Protein AF-A0A2C2V872-F1 (afdb_monomer_lite)

Sequence (50 aa):
MKTNWNENIMKKLSIAQLLETLNKAIELNLQQDFIDLIVYELDRKQFKIN

Structure (mmCIF, N/CA/C/O backbone):
data_AF-A0A2C2V872-F1
#
_entry.id   AF-A0A2C2V872-F1
#
loop_
_atom_site.group_PDB
_atom_site.id
_atom_site.type_symbol
_atom_site.label_atom_id
_atom_site.label_alt_id
_atom_site.label_comp_id
_atom_site.label_asym_id
_atom_site.label_entity_id
_atom_site.label_seq_id
_atom_site.pdbx_PDB_ins_code
_atom_site.Cartn_x
_atom_site.Cartn_y
_atom_site.Cartn_z
_atom_site.occupancy
_atom_site.B_iso_or_equiv
_atom_site.auth_seq_id
_atom_site.auth_comp_id
_atom_site.auth_asym_id
_atom_site.auth_atom_id
_atom_site.pdbx_PDB_model_num
ATOM 1 N N . MET A 1 1 ? -21.723 10.433 -6.774 1.00 40.06 1 MET A N 1
ATOM 2 C CA . MET A 1 1 ? -20.422 10.881 -7.320 1.00 40.06 1 MET A CA 1
ATOM 3 C C . MET A 1 1 ? -19.370 9.869 -6.891 1.00 40.06 1 MET A C 1
ATOM 5 O O . MET A 1 1 ? -19.256 9.631 -5.699 1.00 40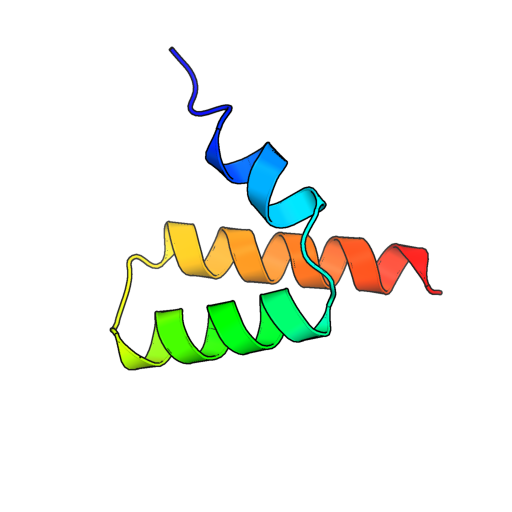.06 1 MET A O 1
ATOM 9 N N . LYS A 1 2 ? -18.706 9.196 -7.842 1.00 47.69 2 LYS A N 1
ATOM 10 C CA . LYS A 1 2 ? -17.703 8.153 -7.560 1.00 47.69 2 LYS A CA 1
ATOM 11 C C . LYS A 1 2 ? -16.407 8.795 -7.044 1.00 47.69 2 LYS A C 1
ATOM 13 O O . LYS A 1 2 ? -15.969 9.817 -7.568 1.00 47.69 2 LYS A O 1
ATOM 18 N N . THR A 1 3 ? -15.842 8.209 -5.998 1.00 52.22 3 THR A N 1
ATOM 19 C CA . THR A 1 3 ? -14.635 8.595 -5.255 1.00 52.22 3 THR A CA 1
ATOM 20 C C . THR A 1 3 ? -13.364 8.514 -6.118 1.00 52.22 3 THR A C 1
ATOM 22 O O . THR A 1 3 ? -12.500 7.676 -5.910 1.00 52.22 3 THR A O 1
ATOM 25 N N . ASN A 1 4 ? -13.210 9.428 -7.079 1.00 55.34 4 ASN A N 1
ATOM 26 C CA . ASN A 1 4 ? -12.027 9.508 -7.954 1.00 55.34 4 ASN A CA 1
ATOM 27 C C . ASN A 1 4 ? -10.765 10.088 -7.272 1.00 55.34 4 ASN A C 1
ATOM 29 O O . ASN A 1 4 ? -9.712 10.177 -7.903 1.00 55.34 4 ASN A O 1
ATOM 33 N N . TRP A 1 5 ? -10.846 10.518 -6.008 1.00 46.72 5 TRP A N 1
ATOM 34 C CA . TRP A 1 5 ? -9.740 11.196 -5.320 1.00 46.72 5 TRP A CA 1
ATOM 35 C C . TRP A 1 5 ? -8.660 10.234 -4.800 1.00 46.72 5 TRP A C 1
ATOM 37 O O . TRP A 1 5 ? -7.475 10.502 -5.000 1.00 46.72 5 TRP A O 1
ATOM 47 N N . ASN A 1 6 ? -9.039 9.093 -4.210 1.00 58.28 6 ASN A N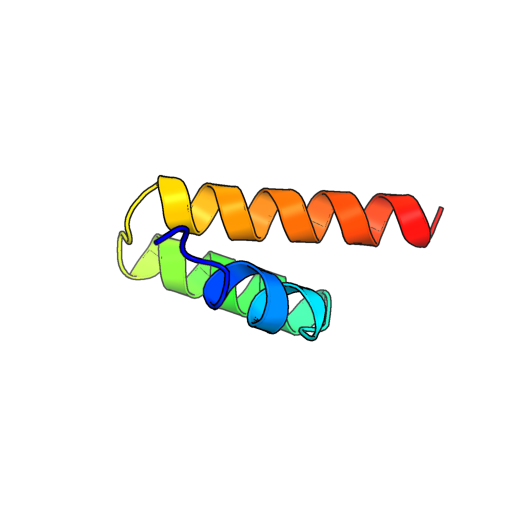 1
ATOM 48 C CA . ASN A 1 6 ? -8.074 8.157 -3.608 1.00 58.28 6 ASN A CA 1
ATOM 49 C C . ASN A 1 6 ? -7.188 7.457 -4.648 1.00 58.28 6 ASN A C 1
ATOM 51 O O . ASN A 1 6 ? -5.987 7.304 -4.429 1.00 58.28 6 ASN A O 1
ATOM 55 N N . GLU A 1 7 ? -7.737 7.103 -5.813 1.00 58.62 7 GLU A N 1
ATOM 56 C CA . GLU A 1 7 ? -6.961 6.425 -6.858 1.00 58.62 7 GLU A CA 1
ATOM 57 C C . GLU A 1 7 ? -5.827 7.290 -7.422 1.00 58.62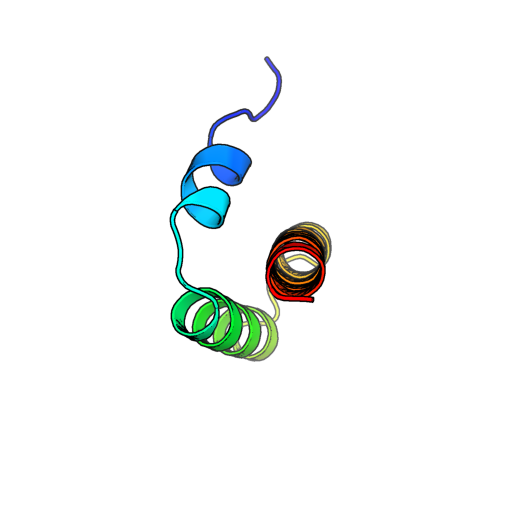 7 GLU A C 1
ATOM 59 O O . GLU A 1 7 ? -4.777 6.774 -7.800 1.00 58.62 7 GLU A O 1
ATOM 64 N N . ASN A 1 8 ? -6.022 8.609 -7.517 1.00 66.94 8 ASN A N 1
ATOM 65 C CA . ASN A 1 8 ? -5.034 9.496 -8.133 1.00 66.94 8 ASN A CA 1
ATOM 66 C C . ASN A 1 8 ? -3.851 9.795 -7.194 1.00 66.94 8 ASN A C 1
ATOM 68 O O . ASN A 1 8 ? -2.752 10.099 -7.656 1.00 66.94 8 ASN A O 1
ATOM 72 N N . ILE A 1 9 ? -4.064 9.689 -5.880 1.00 71.62 9 ILE A N 1
ATOM 73 C CA . ILE A 1 9 ? -3.016 9.883 -4.873 1.00 71.62 9 ILE A CA 1
ATOM 74 C C . ILE A 1 9 ? -2.103 8.653 -4.837 1.00 71.62 9 ILE A C 1
ATOM 76 O O . ILE A 1 9 ? -0.892 8.797 -5.005 1.00 71.62 9 ILE A O 1
ATOM 80 N N . MET A 1 10 ? -2.669 7.445 -4.735 1.00 75.38 10 MET A N 1
ATOM 81 C CA . MET A 1 10 ? -1.880 6.205 -4.650 1.00 75.38 10 MET A CA 1
ATOM 82 C C . MET A 1 10 ? -1.049 5.942 -5.911 1.00 75.38 10 MET A C 1
ATOM 84 O O . MET A 1 10 ? 0.099 5.508 -5.823 1.00 75.38 10 MET A O 1
ATOM 88 N N . LYS A 1 11 ? -1.560 6.326 -7.091 1.00 77.19 11 LYS A N 1
ATOM 89 C CA . LYS A 1 11 ? -0.821 6.231 -8.364 1.00 77.19 11 LYS A CA 1
ATOM 90 C C . LYS A 1 11 ? 0.502 7.003 -8.364 1.00 77.19 11 LYS A C 1
ATOM 92 O O . LYS A 1 11 ? 1.445 6.581 -9.042 1.00 77.19 11 LYS A O 1
ATOM 97 N N . LYS A 1 12 ? 0.582 8.112 -7.620 1.00 86.25 12 LYS A N 1
ATOM 98 C CA . LYS A 1 12 ? 1.763 8.990 -7.551 1.00 86.25 12 LYS A CA 1
ATOM 99 C C . LYS A 1 12 ? 2.800 8.537 -6.528 1.00 86.25 12 LYS A C 1
ATOM 101 O O . LYS A 1 12 ? 3.945 8.965 -6.625 1.00 86.25 12 LYS A O 1
ATOM 106 N N . LEU A 1 13 ? 2.418 7.685 -5.580 1.00 87.50 13 LEU A N 1
ATOM 107 C CA . LEU A 1 13 ? 3.337 7.183 -4.568 1.00 87.50 13 LEU A CA 1
ATOM 108 C C . LEU A 1 13 ? 4.361 6.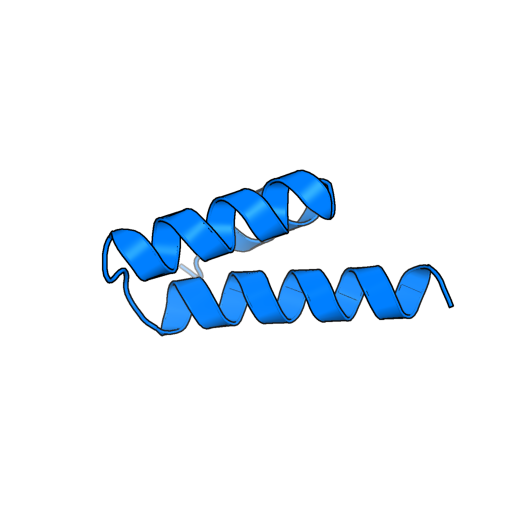222 -5.186 1.00 87.50 13 LEU A C 1
ATOM 110 O O . LEU A 1 13 ? 4.062 5.462 -6.117 1.00 87.50 13 LEU A O 1
ATOM 114 N N . SER A 1 14 ? 5.590 6.267 -4.679 1.00 91.25 14 SER A N 1
ATOM 115 C CA . SER A 1 14 ? 6.600 5.251 -4.970 1.00 91.25 14 SER A CA 1
ATOM 116 C C . SER A 1 14 ? 6.234 3.923 -4.298 1.00 91.25 14 SER A C 1
ATOM 118 O O . SER A 1 14 ? 5.413 3.884 -3.382 1.00 91.25 14 SER A O 1
ATOM 120 N N . ILE A 1 15 ? 6.862 2.822 -4.724 1.00 90.94 15 ILE A N 1
ATOM 121 C CA . ILE A 1 15 ? 6.663 1.510 -4.083 1.00 90.94 15 ILE A CA 1
ATOM 122 C C . ILE A 1 15 ? 7.010 1.583 -2.589 1.00 90.94 15 ILE A C 1
ATOM 124 O O . ILE A 1 15 ? 6.247 1.099 -1.762 1.00 90.94 15 ILE A O 1
ATOM 128 N N . ALA A 1 16 ? 8.107 2.259 -2.230 1.00 93.00 16 ALA A N 1
ATOM 129 C CA . ALA A 1 16 ? 8.506 2.433 -0.833 1.00 93.00 16 ALA A CA 1
ATOM 130 C C . ALA A 1 16 ? 7.444 3.186 -0.010 1.00 93.00 16 ALA A C 1
ATOM 132 O O . ALA A 1 16 ? 7.109 2.765 1.093 1.00 93.00 16 ALA A O 1
ATOM 133 N N . GLN A 1 17 ? 6.865 4.257 -0.566 1.00 94.12 17 GLN A N 1
ATOM 134 C CA . GLN A 1 17 ? 5.798 5.016 0.096 1.00 94.12 17 GLN A CA 1
ATOM 135 C C . GLN A 1 17 ? 4.513 4.194 0.259 1.00 94.12 17 GLN A C 1
ATOM 137 O O . GLN A 1 17 ? 3.843 4.302 1.285 1.00 94.12 17 GLN A O 1
ATOM 142 N N . LEU A 1 18 ? 4.166 3.359 -0.724 1.00 93.88 18 LEU A N 1
ATOM 143 C CA . LEU A 1 18 ? 3.017 2.455 -0.629 1.00 93.88 18 LEU A CA 1
ATOM 144 C C . LEU A 1 18 ? 3.224 1.374 0.439 1.00 93.88 18 LEU A C 1
ATOM 146 O O . LEU A 1 18 ? 2.300 1.117 1.203 1.00 93.88 18 LEU A O 1
ATOM 150 N N . LEU A 1 19 ? 4.428 0.802 0.552 1.00 95.44 19 LEU A N 1
ATOM 151 C CA . LEU A 1 19 ? 4.759 -0.163 1.610 1.00 95.44 19 LEU A CA 1
ATOM 152 C C . LEU A 1 19 ? 4.688 0.471 3.005 1.00 95.44 19 LEU A C 1
ATOM 154 O O . LEU A 1 19 ? 4.112 -0.111 3.921 1.00 95.44 19 LEU A O 1
ATOM 158 N N . GLU A 1 20 ? 5.217 1.687 3.167 1.00 96.25 20 GLU A N 1
ATOM 159 C CA . GLU A 1 20 ? 5.113 2.420 4.433 1.00 96.25 20 GLU A CA 1
ATOM 160 C C . GLU A 1 20 ? 3.648 2.728 4.787 1.00 96.25 20 GLU A C 1
ATOM 162 O O . GLU A 1 20 ? 3.233 2.583 5.938 1.00 96.25 20 GLU A O 1
ATOM 167 N N . THR A 1 21 ? 2.847 3.113 3.789 1.00 94.56 21 THR A N 1
ATOM 168 C CA . THR A 1 21 ? 1.414 3.393 3.968 1.00 94.56 21 THR A CA 1
ATOM 169 C C . THR A 1 21 ? 0.647 2.128 4.349 1.00 94.56 21 THR A C 1
ATOM 171 O O . THR A 1 21 ? -0.202 2.187 5.236 1.00 94.56 21 THR A O 1
ATOM 174 N N . LEU A 1 22 ? 0.968 0.984 3.735 1.00 95.62 22 LEU A N 1
ATOM 175 C CA . LEU A 1 22 ? 0.372 -0.312 4.058 1.00 95.62 22 LEU A CA 1
ATOM 176 C C . LEU A 1 22 ? 0.649 -0.709 5.511 1.00 95.62 22 LEU A C 1
ATOM 178 O O . LEU A 1 22 ? -0.285 -1.040 6.238 1.00 95.62 22 LEU A O 1
ATOM 182 N N . ASN A 1 23 ? 1.907 -0.613 5.951 1.00 96.81 23 ASN A N 1
ATOM 183 C CA . ASN A 1 23 ? 2.283 -0.945 7.327 1.00 96.81 23 ASN A CA 1
ATOM 184 C C . ASN A 1 23 ? 1.509 -0.092 8.338 1.00 96.81 23 ASN A C 1
ATOM 186 O O . ASN A 1 23 ? 0.890 -0.632 9.251 1.00 96.81 23 ASN A O 1
ATOM 190 N N . LYS A 1 24 ? 1.448 1.229 8.123 1.00 96.88 24 LYS A N 1
ATOM 191 C CA . LYS A 1 24 ? 0.673 2.133 8.988 1.00 96.88 24 LYS A CA 1
ATOM 192 C C . LYS A 1 24 ? -0.824 1.831 8.960 1.00 96.88 24 LYS A C 1
ATOM 194 O O . LYS A 1 24 ? -1.485 1.929 9.989 1.00 96.88 24 LYS A O 1
ATOM 199 N N . ALA A 1 25 ? -1.372 1.477 7.797 1.00 95.81 25 ALA A N 1
ATOM 200 C CA . ALA A 1 25 ? -2.785 1.139 7.671 1.00 95.81 25 ALA A CA 1
ATOM 201 C C . ALA A 1 25 ? -3.148 -0.115 8.480 1.00 95.81 25 ALA A C 1
ATOM 203 O O . ALA A 1 25 ? -4.198 -0.140 9.121 1.00 95.81 25 ALA A O 1
ATOM 204 N N . ILE A 1 26 ? -2.259 -1.113 8.498 1.00 95.69 26 ILE A N 1
ATOM 205 C CA . ILE A 1 26 ? -2.405 -2.328 9.307 1.00 95.69 26 ILE A CA 1
ATOM 206 C C . ILE A 1 26 ? -2.253 -2.007 10.800 1.00 95.69 26 ILE A C 1
ATOM 208 O O . ILE A 1 26 ? -3.101 -2.406 11.594 1.00 95.69 26 ILE A O 1
ATOM 212 N N . GLU A 1 27 ? -1.221 -1.250 11.189 1.00 97.50 27 GLU A N 1
ATOM 213 C CA . GLU A 1 27 ? -0.976 -0.858 12.590 1.00 97.50 27 GLU A CA 1
ATOM 214 C C . GLU A 1 27 ? -2.154 -0.094 13.206 1.00 97.50 27 GLU A C 1
ATOM 216 O O . GLU A 1 27 ? -2.503 -0.301 14.368 1.00 97.50 27 GLU A O 1
ATOM 221 N N . LEU A 1 28 ? -2.787 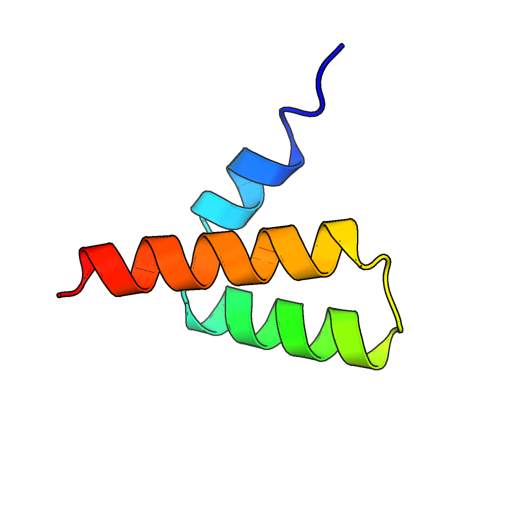0.778 12.420 1.00 97.50 28 LEU A N 1
ATOM 222 C CA . LEU A 1 28 ? -3.945 1.568 12.840 1.00 97.50 28 LEU A CA 1
ATOM 223 C C . LEU A 1 28 ? -5.278 0.825 12.683 1.00 97.50 28 LEU A C 1
ATOM 225 O O . LEU A 1 28 ? -6.324 1.400 12.986 1.00 97.50 28 LEU A O 1
ATOM 229 N N . ASN A 1 29 ? -5.249 -0.425 12.210 1.00 96.00 29 ASN A N 1
ATOM 230 C CA . ASN A 1 29 ? -6.424 -1.246 11.929 1.00 96.00 29 ASN A CA 1
ATOM 231 C C . ASN A 1 29 ? -7.460 -0.500 11.061 1.00 96.00 29 ASN A C 1
ATOM 233 O O . ASN A 1 29 ? -8.652 -0.439 11.381 1.00 96.00 29 ASN A O 1
ATOM 237 N N . LEU A 1 30 ? -6.974 0.147 9.994 1.00 95.19 30 LEU A N 1
ATOM 238 C CA . LEU A 1 30 ? -7.819 0.880 9.055 1.00 95.19 30 LEU A CA 1
ATOM 239 C C . LEU A 1 30 ? -8.740 -0.072 8.279 1.00 95.19 30 LEU A C 1
ATOM 241 O O . LEU A 1 30 ? -8.577 -1.288 8.280 1.00 95.19 30 LEU A 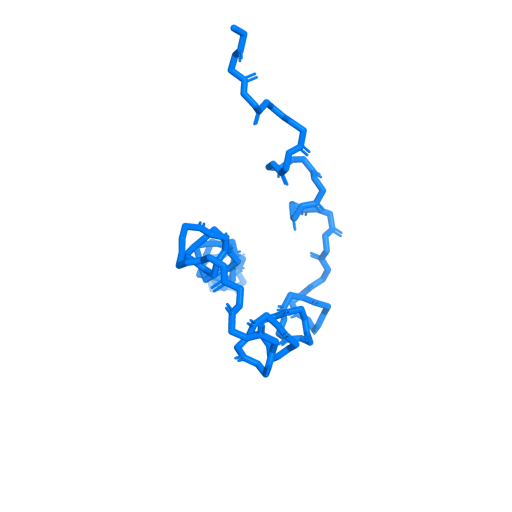O 1
ATOM 245 N N . GLN A 1 31 ? -9.726 0.505 7.593 1.00 95.50 31 GLN A N 1
ATOM 246 C CA . GLN A 1 31 ? -10.706 -0.258 6.823 1.00 95.50 31 GLN A CA 1
ATOM 247 C C . GLN A 1 31 ? -10.035 -1.149 5.769 1.00 95.50 31 GLN A C 1
ATOM 249 O O . GLN A 1 31 ? -9.161 -0.692 5.032 1.00 95.50 31 GLN A O 1
ATOM 254 N N . GLN A 1 32 ? -10.509 -2.393 5.653 1.00 92.12 32 GLN A N 1
ATOM 255 C CA . GLN A 1 32 ? -9.967 -3.379 4.716 1.00 92.12 32 GLN A CA 1
ATOM 256 C C . GLN A 1 32 ? -9.974 -2.870 3.266 1.00 92.12 32 GLN A C 1
ATOM 258 O O . GLN A 1 32 ? -8.959 -2.978 2.591 1.00 92.12 32 GLN A O 1
ATOM 263 N N . ASP A 1 33 ? -11.042 -2.195 2.830 1.00 92.31 33 ASP A N 1
ATOM 264 C CA . ASP A 1 33 ? -11.140 -1.613 1.481 1.00 92.31 33 ASP A CA 1
ATOM 265 C C . ASP A 1 33 ? -9.990 -0.638 1.161 1.00 92.31 33 ASP A C 1
ATOM 267 O O . ASP A 1 33 ? -9.560 -0.505 0.013 1.00 92.31 33 ASP A O 1
ATOM 271 N N . PHE A 1 34 ? -9.481 0.068 2.176 1.00 91.25 34 PHE A N 1
ATOM 272 C CA . PHE A 1 34 ? -8.342 0.969 2.018 1.00 91.25 34 PHE A CA 1
ATOM 273 C C . PHE A 1 34 ? -7.026 0.196 1.895 1.00 91.25 34 PHE A C 1
ATOM 275 O O . PHE A 1 34 ? -6.188 0.544 1.062 1.00 91.25 34 PHE A O 1
ATOM 282 N N . ILE A 1 35 ? -6.863 -0.862 2.689 1.00 93.44 35 ILE A N 1
ATOM 283 C CA . ILE A 1 35 ? -5.710 -1.768 2.632 1.00 93.44 35 ILE A CA 1
ATOM 284 C C . ILE A 1 35 ? -5.649 -2.451 1.258 1.00 93.44 35 ILE A C 1
ATOM 286 O O . ILE A 1 35 ? -4.606 -2.415 0.604 1.00 93.44 35 ILE A O 1
ATOM 290 N N . ASP A 1 36 ? -6.776 -2.975 0.777 1.00 93.12 36 ASP A N 1
ATOM 291 C CA . ASP A 1 36 ? -6.887 -3.650 -0.520 1.00 93.12 36 ASP A CA 1
ATOM 292 C C . ASP A 1 36 ? -6.506 -2.722 -1.680 1.00 93.12 36 ASP A C 1
ATOM 294 O O . ASP A 1 36 ? -5.830 -3.131 -2.626 1.00 93.12 36 ASP A O 1
ATOM 298 N N . LEU A 1 37 ? -6.868 -1.439 -1.588 1.00 92.38 37 LEU A N 1
ATOM 299 C CA . LEU A 1 37 ? -6.507 -0.438 -2.589 1.00 92.38 37 LEU A CA 1
ATOM 300 C C . LEU A 1 37 ? -4.990 -0.182 -2.642 1.00 92.38 37 LEU A C 1
ATOM 302 O O . LEU A 1 37 ? -4.446 0.043 -3.728 1.00 92.38 37 LEU A O 1
ATOM 306 N N . ILE A 1 38 ? -4.294 -0.232 -1.501 1.00 92.75 38 ILE A N 1
ATOM 307 C CA . ILE A 1 38 ? -2.830 -0.089 -1.445 1.00 92.75 38 ILE A CA 1
ATOM 308 C C . ILE A 1 38 ? -2.149 -1.328 -2.037 1.00 92.75 38 ILE A C 1
ATOM 310 O O . ILE A 1 38 ? -1.230 -1.185 -2.846 1.00 92.75 38 ILE A O 1
ATOM 314 N N . VAL A 1 39 ? -2.620 -2.529 -1.680 1.00 93.25 39 VAL A N 1
ATOM 315 C CA . VAL A 1 39 ? -2.094 -3.802 -2.206 1.00 93.25 39 VAL A CA 1
ATOM 316 C C . VAL A 1 39 ? -2.263 -3.874 -3.723 1.00 93.25 39 VAL A C 1
ATOM 318 O O . VAL A 1 39 ? -1.300 -4.144 -4.438 1.00 93.25 39 VAL A O 1
ATOM 321 N N . TYR A 1 40 ? -3.443 -3.521 -4.235 1.00 93.12 40 TYR A N 1
ATOM 322 C CA . TYR A 1 40 ? -3.703 -3.474 -5.673 1.00 93.12 40 TYR A CA 1
ATOM 323 C C . TYR A 1 40 ? -2.719 -2.562 -6.427 1.00 93.12 40 TYR A C 1
ATOM 325 O O . TYR A 1 40 ? -2.232 -2.906 -7.508 1.00 93.12 40 TYR A O 1
ATOM 333 N N . GLU A 1 41 ? -2.402 -1.388 -5.874 1.00 91.38 41 GLU A N 1
ATOM 334 C CA . GLU A 1 41 ? -1.475 -0.456 -6.520 1.00 91.38 41 GLU A CA 1
ATOM 335 C C . GLU A 1 41 ? -0.008 -0.921 -6.425 1.00 91.38 41 GLU A C 1
ATOM 337 O O . GLU A 1 41 ? 0.767 -0.658 -7.352 1.00 91.38 41 GLU A O 1
ATOM 342 N N . LEU A 1 42 ? 0.371 -1.639 -5.359 1.00 92.44 42 LEU A N 1
ATOM 343 C CA . LEU A 1 42 ? 1.677 -2.304 -5.246 1.00 92.44 42 LEU A CA 1
ATOM 344 C C . LEU A 1 42 ? 1.848 -3.364 -6.337 1.00 92.44 42 LEU A C 1
ATOM 346 O O . LEU A 1 42 ? 2.813 -3.283 -7.105 1.00 92.44 42 LEU A O 1
ATOM 350 N N . ASP A 1 43 ? 0.878 -4.272 -6.474 1.00 91.12 43 ASP A N 1
ATOM 351 C CA . ASP A 1 43 ? 0.887 -5.312 -7.507 1.00 91.12 43 ASP A CA 1
ATOM 352 C C . ASP A 1 43 ? 0.982 -4.680 -8.899 1.00 91.12 43 ASP A C 1
ATOM 354 O O . ASP A 1 43 ? 1.880 -4.992 -9.688 1.00 91.12 43 ASP A O 1
ATOM 358 N N . ARG A 1 44 ? 0.124 -3.691 -9.185 1.00 89.75 44 ARG A N 1
ATOM 359 C CA . ARG A 1 44 ? 0.119 -2.966 -10.464 1.00 89.75 44 ARG A CA 1
ATOM 360 C C . ARG A 1 44 ? 1.473 -2.336 -10.804 1.00 89.75 44 ARG A C 1
ATOM 362 O O . ARG A 1 44 ? 1.821 -2.261 -11.986 1.00 89.75 44 ARG A O 1
ATOM 369 N N . LYS A 1 45 ? 2.220 -1.826 -9.821 1.00 88.00 45 LYS A N 1
ATOM 370 C CA . LYS A 1 45 ? 3.553 -1.241 -10.052 1.00 88.00 45 LYS A CA 1
ATOM 371 C C . LYS A 1 45 ? 4.621 -2.313 -10.237 1.00 88.00 45 LYS A C 1
ATOM 373 O O . LYS A 1 45 ? 5.493 -2.121 -11.080 1.00 88.00 45 LYS A O 1
ATOM 378 N N . GLN A 1 46 ? 4.539 -3.428 -9.519 1.00 81.94 46 GLN A N 1
ATOM 379 C CA . GLN A 1 46 ? 5.475 -4.541 -9.668 1.00 81.94 46 GLN A CA 1
ATOM 380 C C . GLN A 1 46 ? 5.362 -5.194 -11.058 1.00 81.94 46 GLN A C 1
ATOM 382 O O . GLN A 1 46 ? 6.382 -5.438 -11.698 1.00 81.94 46 GLN A O 1
ATOM 387 N N . PHE A 1 47 ? 4.142 -5.340 -11.592 1.00 74.31 47 PHE A N 1
ATOM 388 C CA . PHE A 1 47 ? 3.901 -5.810 -12.968 1.00 74.31 47 PHE A CA 1
ATOM 389 C C . PHE A 1 47 ? 4.416 -4.875 -14.072 1.00 74.31 47 PHE A C 1
ATOM 391 O O . PHE A 1 47 ? 4.487 -5.292 -15.219 1.00 74.31 47 PHE A O 1
ATOM 398 N N . LYS A 1 48 ? 4.736 -3.611 -13.770 1.00 69.94 48 LYS A N 1
ATOM 399 C CA . LYS A 1 48 ? 5.320 -2.674 -14.747 1.00 69.94 48 LYS A CA 1
ATOM 400 C C . LYS A 1 48 ? 6.847 -2.679 -14.768 1.00 69.94 48 LYS A C 1
ATOM 402 O O . LYS A 1 48 ? 7.425 -2.061 -15.657 1.00 69.94 48 LYS A O 1
ATOM 407 N N . ILE A 1 49 ? 7.475 -3.248 -13.740 1.00 65.81 49 ILE A N 1
ATOM 408 C CA . ILE A 1 49 ? 8.935 -3.303 -13.600 1.00 65.81 49 ILE A CA 1
ATOM 409 C C . ILE A 1 49 ? 9.493 -4.605 -14.201 1.00 65.81 49 ILE A C 1
ATOM 411 O O . ILE A 1 49 ? 10.641 -4.608 -14.637 1.00 65.81 49 ILE A O 1
ATOM 415 N N . ASN A 1 50 ? 8.677 -5.665 -14.259 1.00 51.72 50 ASN A N 1
ATOM 416 C CA . ASN A 1 50 ? 8.937 -6.890 -15.028 1.00 51.72 50 ASN A CA 1
ATOM 417 C C . ASN A 1 50 ? 8.461 -6.758 -16.477 1.00 51.72 50 ASN A C 1
ATOM 419 O O . ASN A 1 50 ? 9.085 -7.411 -17.341 1.00 51.72 50 ASN A O 1
#

Radius of gyration: 11.08 Å; chains: 1; bounding box: 29×18×28 Å

Secondary structure (DSSP, 8-state):
---HHHHHHHHHS-HHHHHHHHHHHHHTT--HHHHHHHHHHHHHHHTTT-

pLDDT: mean 83.32, std 16.24, range [40.06, 97.5]

Foldseek 3Di:
DDPPPLLVVLLPDDLVRLVVVLVVCVVVVHDPVSNVSSVVSNVVVVVVVD